Protein AF-A0A015M1P9-F1 (afdb_monomer)

Structure (mmCIF, N/CA/C/O backbone):
data_AF-A0A015M1P9-F1
#
_entry.id   AF-A0A015M1P9-F1
#
loop_
_atom_site.group_PDB
_atom_site.id
_atom_site.type_symbol
_atom_site.label_atom_id
_atom_site.label_alt_id
_atom_site.label_comp_id
_atom_site.label_asym_id
_atom_site.label_entity_id
_atom_site.label_seq_id
_atom_site.pdbx_PDB_ins_code
_atom_site.Cartn_x
_atom_site.Cartn_y
_atom_site.Cartn_z
_atom_site.occupancy
_atom_site.B_iso_or_equiv
_atom_site.auth_seq_id
_atom_site.auth_comp_id
_atom_site.auth_asym_id
_atom_site.auth_atom_id
_atom_site.pdbx_PDB_model_num
ATOM 1 N N . MET A 1 1 ? -5.312 -10.557 -2.725 1.00 52.91 1 MET A N 1
ATOM 2 C CA . MET A 1 1 ? -6.535 -9.728 -2.832 1.00 52.91 1 MET A CA 1
ATOM 3 C C . MET A 1 1 ? -6.083 -8.376 -3.354 1.00 52.91 1 MET A C 1
ATOM 5 O O . MET A 1 1 ? -5.096 -7.884 -2.825 1.00 52.91 1 MET A O 1
ATOM 9 N N . LYS A 1 2 ? -6.690 -7.832 -4.415 1.00 71.81 2 LYS A N 1
ATOM 10 C CA . LYS A 1 2 ? -6.236 -6.555 -4.994 1.00 71.81 2 LYS A CA 1
ATOM 11 C C . LYS A 1 2 ? -6.504 -5.419 -4.007 1.00 71.81 2 LYS A C 1
ATOM 13 O O . LYS A 1 2 ? -7.540 -5.441 -3.339 1.00 71.81 2 LYS A O 1
ATOM 18 N N . PHE A 1 3 ? -5.585 -4.458 -3.907 1.00 76.06 3 PHE A N 1
ATOM 19 C CA . PHE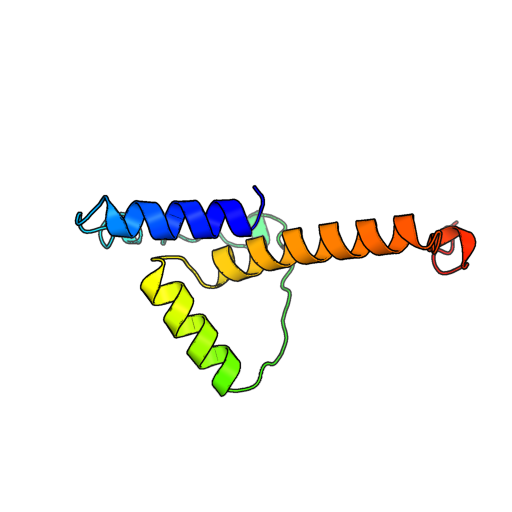 A 1 3 ? -5.673 -3.353 -2.944 1.00 76.06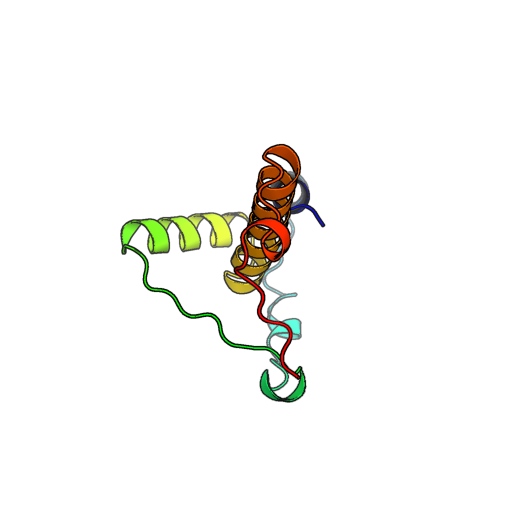 3 PHE A CA 1
ATOM 20 C C . PHE A 1 3 ? -7.020 -2.624 -3.045 1.00 76.06 3 PHE A C 1
ATOM 22 O O . PHE A 1 3 ? -7.719 -2.462 -2.046 1.00 76.06 3 PHE A O 1
ATOM 29 N N . ASP A 1 4 ? -7.452 -2.317 -4.268 1.00 76.44 4 ASP A N 1
ATOM 30 C CA . ASP A 1 4 ? -8.727 -1.645 -4.535 1.00 76.44 4 ASP A CA 1
ATOM 31 C C . ASP A 1 4 ? -9.945 -2.421 -4.008 1.00 76.44 4 ASP A C 1
ATOM 33 O O . ASP A 1 4 ? -10.894 -1.819 -3.501 1.00 76.44 4 ASP A O 1
ATOM 37 N N . ASP A 1 5 ? -9.924 -3.755 -4.088 1.00 76.06 5 ASP A N 1
ATOM 38 C CA . ASP A 1 5 ? -11.015 -4.604 -3.602 1.00 76.06 5 ASP A CA 1
ATOM 39 C C . ASP A 1 5 ? -11.053 -4.642 -2.070 1.00 76.06 5 ASP A C 1
ATOM 41 O O . ASP A 1 5 ? -12.136 -4.647 -1.483 1.00 76.06 5 ASP A O 1
ATOM 45 N N . LEU A 1 6 ? -9.886 -4.617 -1.413 1.00 76.50 6 LEU A N 1
ATOM 46 C CA . LEU A 1 6 ? -9.779 -4.541 0.046 1.00 76.50 6 LEU A CA 1
ATOM 47 C C . LEU A 1 6 ? -10.291 -3.195 0.567 1.00 76.50 6 LEU A C 1
ATOM 49 O O . LEU A 1 6 ? -11.126 -3.163 1.471 1.00 76.50 6 LEU A O 1
ATOM 53 N N . ILE A 1 7 ? -9.847 -2.090 -0.040 1.00 81.00 7 ILE A N 1
ATOM 54 C CA . ILE A 1 7 ? -10.300 -0.742 0.319 1.00 81.00 7 ILE A CA 1
ATOM 55 C C . ILE A 1 7 ? -11.804 -0.608 0.082 1.00 81.00 7 ILE A C 1
ATOM 57 O O . ILE A 1 7 ? -12.527 -0.119 0.951 1.00 81.00 7 ILE A O 1
ATOM 61 N N . ARG A 1 8 ? -12.308 -1.094 -1.059 1.00 79.75 8 ARG A N 1
ATOM 62 C CA . ARG A 1 8 ? -13.742 -1.079 -1.371 1.00 79.75 8 ARG A CA 1
ATOM 63 C C . ARG A 1 8 ? -14.541 -1.903 -0.370 1.00 79.75 8 ARG A C 1
ATOM 65 O O . ARG A 1 8 ? -15.577 -1.435 0.093 1.00 79.75 8 ARG A O 1
ATOM 72 N N . TYR A 1 9 ? -14.069 -3.096 -0.020 1.00 81.31 9 TYR A N 1
ATOM 73 C CA . TYR A 1 9 ? -14.710 -3.934 0.986 1.00 81.31 9 TYR A CA 1
ATOM 74 C C . TYR A 1 9 ? -14.772 -3.236 2.347 1.00 81.31 9 TYR A C 1
ATOM 76 O O . TYR A 1 9 ? -15.857 -3.150 2.912 1.00 81.31 9 TYR A O 1
ATOM 84 N N . LYS A 1 10 ? -13.658 -2.677 2.838 1.00 77.44 10 LYS A N 1
ATOM 85 C CA . LYS A 1 10 ? -13.602 -1.965 4.127 1.00 77.44 10 LYS A CA 1
ATOM 86 C C . LYS A 1 10 ? -14.485 -0.715 4.131 1.00 77.44 10 LYS A C 1
ATOM 88 O O . LYS A 1 10 ? -15.253 -0.493 5.060 1.00 77.44 10 LYS A O 1
ATOM 93 N N . ALA A 1 11 ? -14.460 0.071 3.056 1.00 75.00 11 ALA A N 1
ATOM 94 C CA . ALA A 1 11 ? -15.322 1.244 2.923 1.00 75.00 11 ALA A CA 1
ATOM 95 C C . ALA A 1 11 ? -16.817 0.867 2.907 1.00 75.00 11 ALA A C 1
ATOM 97 O O . ALA A 1 11 ? -17.644 1.536 3.529 1.00 75.00 11 ALA A O 1
ATOM 98 N N . LEU A 1 12 ? -17.178 -0.226 2.222 1.00 79.00 12 LEU A N 1
ATOM 99 C CA . LEU A 1 12 ? -18.542 -0.755 2.239 1.00 79.00 12 LEU A CA 1
ATOM 100 C C . LEU A 1 12 ? -18.895 -1.319 3.620 1.00 79.00 12 LEU A C 1
ATOM 102 O O . LEU A 1 12 ? -19.981 -1.039 4.119 1.00 79.00 12 LEU A O 1
ATOM 106 N N . SER A 1 13 ? -17.999 -2.058 4.277 1.00 74.88 13 SER A N 1
ATOM 107 C CA . SER A 1 13 ? -18.266 -2.621 5.600 1.00 74.88 13 SER A CA 1
ATOM 108 C C . SER A 1 13 ? -18.534 -1.526 6.626 1.00 74.88 13 SER A C 1
ATOM 110 O O . SER A 1 13 ? -19.517 -1.657 7.341 1.00 74.88 13 SER A O 1
ATOM 112 N N . GLN A 1 14 ? -17.783 -0.417 6.617 1.00 68.50 14 GLN A N 1
ATOM 113 C CA . GLN A 1 14 ? -18.061 0.758 7.460 1.00 68.50 14 GLN A CA 1
ATOM 114 C C . GLN A 1 14 ? -19.457 1.341 7.223 1.00 68.50 14 GLN A C 1
ATOM 116 O O . GLN A 1 14 ? -20.183 1.682 8.154 1.00 68.50 14 GLN A O 1
ATOM 121 N N . ARG A 1 15 ? -19.867 1.435 5.953 1.00 67.81 15 ARG A N 1
ATOM 122 C CA . ARG A 1 15 ? -21.183 1.967 5.584 1.00 67.81 15 ARG A CA 1
ATOM 123 C C . ARG A 1 15 ? -22.336 1.069 6.043 1.00 67.81 15 ARG A C 1
ATOM 125 O O . ARG A 1 15 ? -23.418 1.582 6.318 1.00 67.81 15 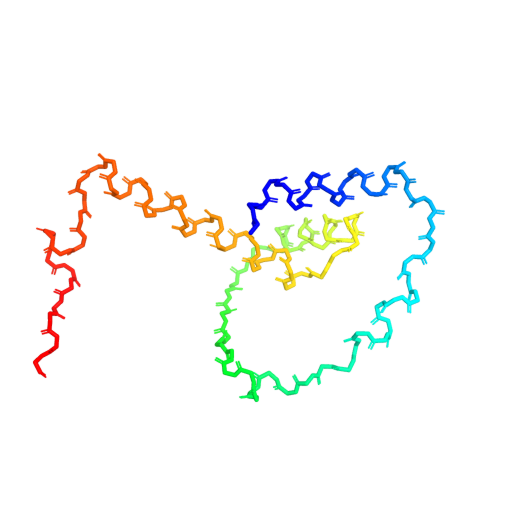ARG A O 1
ATOM 132 N N . TYR A 1 16 ? -22.130 -0.247 6.078 1.00 62.03 16 TYR A N 1
ATOM 133 C CA . TYR A 1 16 ? -23.179 -1.233 6.363 1.00 62.03 16 TYR A CA 1
ATOM 134 C C . TYR A 1 16 ? -23.115 -1.840 7.778 1.00 62.03 16 TYR A C 1
ATOM 136 O O . TYR A 1 16 ? -24.098 -2.437 8.208 1.00 62.03 16 TYR A O 1
ATOM 144 N N . HIS A 1 17 ? -22.014 -1.666 8.518 1.00 53.03 17 HIS A N 1
ATOM 145 C CA . HIS A 1 17 ? -21.820 -2.179 9.877 1.00 53.03 17 HIS A CA 1
ATOM 146 C C . HIS A 1 17 ? -21.506 -1.030 10.844 1.00 53.03 17 HIS A C 1
ATOM 148 O O . HIS A 1 17 ? -20.355 -0.736 11.136 1.00 53.03 17 HIS A O 1
ATOM 154 N N . SER A 1 18 ? -22.541 -0.418 11.423 1.00 46.72 18 SER A N 1
ATOM 155 C CA . SER A 1 18 ? -22.418 0.449 12.606 1.00 46.72 18 SER A CA 1
ATOM 156 C C . SER A 1 18 ? -22.264 -0.389 13.891 1.00 46.72 18 SER A C 1
ATOM 158 O O . SER A 1 18 ? -23.030 -0.226 14.843 1.00 46.72 18 SER A O 1
ATOM 160 N N . GLY A 1 19 ? -21.356 -1.369 13.886 1.00 48.62 19 GLY A N 1
ATOM 161 C CA . GLY A 1 19 ? -21.196 -2.375 14.937 1.00 48.62 19 GLY A CA 1
ATOM 162 C C . GLY A 1 19 ? -19.756 -2.431 15.435 1.00 48.62 19 GLY A C 1
ATOM 163 O O . GLY A 1 19 ? -18.873 -2.867 14.713 1.00 48.62 19 GLY A O 1
ATOM 164 N N . ASN A 1 20 ? -19.563 -1.978 16.674 1.00 49.94 20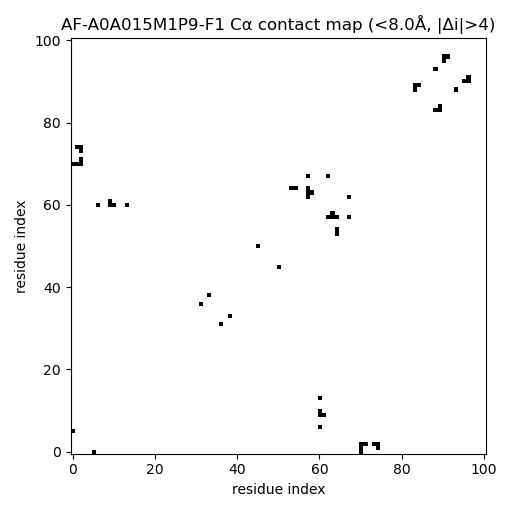 ASN A N 1
ATOM 165 C CA . ASN A 1 20 ? -18.303 -1.687 17.363 1.00 49.94 20 ASN A CA 1
ATOM 166 C C . ASN A 1 20 ? -17.179 -2.755 17.185 1.00 49.94 20 ASN A C 1
ATOM 168 O O . ASN A 1 20 ? -17.225 -3.800 17.839 1.00 49.94 20 ASN A O 1
ATOM 172 N N . PRO A 1 21 ? -16.144 -2.493 16.366 1.00 53.34 21 PRO A N 1
ATOM 173 C CA . PRO A 1 21 ? -15.057 -3.434 16.059 1.00 53.34 21 PRO A CA 1
ATOM 174 C C . PRO A 1 21 ? -13.865 -3.365 17.026 1.00 53.34 21 PRO A C 1
ATOM 176 O O . PRO A 1 21 ? -12.983 -4.222 16.985 1.00 53.34 21 PRO A O 1
ATOM 179 N N . ALA A 1 22 ? -13.883 -2.427 17.978 1.00 55.06 22 ALA A N 1
ATOM 180 C CA . ALA A 1 22 ? -12.840 -2.250 18.992 1.00 55.06 22 ALA A CA 1
ATOM 181 C C . ALA A 1 22 ? -12.613 -3.480 19.904 1.00 55.06 22 ALA A C 1
ATOM 183 O O . ALA A 1 22 ? -11.599 -3.552 20.595 1.00 55.06 22 ALA A O 1
ATOM 184 N N . LEU A 1 23 ? -13.534 -4.454 19.922 1.00 50.91 23 LEU A N 1
ATOM 185 C CA . LEU A 1 23 ? -13.393 -5.687 20.709 1.00 50.91 23 LEU A CA 1
ATOM 186 C C . LEU A 1 23 ? -12.652 -6.819 19.981 1.00 50.91 23 LEU A C 1
ATOM 188 O O . LEU A 1 23 ? -12.119 -7.701 20.651 1.00 50.91 23 LEU A O 1
ATOM 192 N N . LEU A 1 24 ? -12.585 -6.810 18.645 1.00 51.72 24 LEU A N 1
ATOM 193 C CA . LEU A 1 24 ? -11.903 -7.869 17.888 1.00 51.72 24 LEU A CA 1
ATOM 194 C C . LEU A 1 24 ? -10.383 -7.648 17.830 1.00 51.72 24 LEU A C 1
ATOM 196 O O . LEU A 1 24 ? -9.623 -8.611 17.934 1.00 51.72 24 LEU A O 1
ATOM 200 N N . ASP A 1 25 ? -9.934 -6.392 17.792 1.00 49.75 25 ASP A N 1
ATOM 201 C CA . ASP A 1 25 ? -8.503 -6.056 17.738 1.00 49.75 25 ASP A CA 1
ATOM 202 C C . ASP A 1 25 ? -7.743 -6.388 19.033 1.00 49.75 25 ASP A C 1
ATOM 204 O O . ASP A 1 25 ? -6.548 -6.679 18.991 1.00 49.75 25 ASP A O 1
ATOM 208 N N . HIS A 1 26 ? -8.414 -6.440 20.191 1.00 52.22 26 HIS A N 1
ATOM 209 C CA . HIS A 1 26 ? -7.747 -6.812 21.447 1.00 52.22 26 HIS A CA 1
ATOM 210 C C . HIS A 1 26 ? -7.454 -8.320 21.558 1.00 52.22 26 HIS A C 1
ATOM 212 O O . HIS A 1 26 ? -6.576 -8.721 22.317 1.00 52.22 26 HIS A O 1
ATOM 218 N N . VAL A 1 27 ? -8.141 -9.158 20.774 1.00 48.25 27 VAL A N 1
ATOM 219 C CA . VAL A 1 27 ? -7.896 -10.611 20.724 1.00 48.25 27 VAL A CA 1
ATOM 220 C C . VAL A 1 27 ? -6.800 -10.958 19.707 1.00 48.25 27 VAL A C 1
ATOM 222 O O . VAL A 1 27 ? -6.092 -11.946 19.880 1.00 48.25 27 VAL A O 1
ATOM 225 N N . ILE A 1 28 ? -6.603 -10.118 18.687 1.00 50.94 28 ILE A N 1
ATOM 226 C CA . ILE A 1 28 ? -5.558 -10.284 17.660 1.00 50.94 28 ILE A CA 1
ATOM 227 C C . ILE A 1 28 ? -4.232 -9.608 18.079 1.00 50.94 28 ILE A C 1
ATOM 229 O O . ILE A 1 28 ? -3.177 -9.913 17.531 1.00 50.94 28 ILE A O 1
ATOM 233 N N . GLY A 1 29 ? -4.251 -8.749 19.106 1.00 43.94 29 GLY A N 1
ATOM 234 C CA . GLY A 1 29 ? -3.085 -8.021 19.628 1.00 43.94 29 GLY A CA 1
ATOM 235 C C . GLY A 1 29 ? -2.033 -8.844 20.390 1.00 43.94 29 GLY A C 1
ATOM 236 O O . GLY A 1 29 ? -1.101 -8.259 20.941 1.00 43.94 29 GLY A O 1
ATOM 237 N N . GLN A 1 30 ? -2.136 -10.175 20.439 1.00 45.12 30 GLN A N 1
ATOM 238 C CA . GLN A 1 30 ? -1.007 -11.021 20.840 1.00 45.12 30 GLN A CA 1
ATOM 239 C C . GLN A 1 30 ? -0.135 -11.287 19.611 1.00 45.12 30 GLN A C 1
ATOM 241 O O . GLN A 1 30 ? -0.271 -12.322 18.964 1.00 45.12 30 GLN A O 1
ATOM 246 N N . GLU A 1 31 ? 0.736 -10.332 19.268 1.00 52.56 31 GLU A N 1
ATOM 247 C CA . GLU A 1 31 ? 1.737 -10.523 18.216 1.00 52.56 31 GLU A CA 1
ATOM 248 C C . GLU A 1 31 ? 2.575 -11.782 18.523 1.00 52.56 31 GLU A C 1
ATOM 250 O O . GLU A 1 31 ? 3.285 -11.815 19.534 1.00 52.56 31 GLU A O 1
ATOM 255 N N . PRO A 1 32 ? 2.540 -12.834 17.683 1.00 49.31 32 PRO A N 1
ATOM 256 C CA . PRO A 1 32 ? 3.595 -13.828 17.712 1.00 49.31 32 PRO A CA 1
ATOM 257 C C . PRO A 1 32 ? 4.862 -13.147 17.195 1.00 49.31 32 PRO A C 1
ATOM 259 O O . PRO A 1 32 ? 4.809 -12.487 16.156 1.00 49.31 32 PRO A O 1
ATOM 262 N N . ASP A 1 33 ? 5.982 -13.302 17.913 1.00 51.78 33 ASP A N 1
ATOM 263 C CA . ASP A 1 33 ? 7.314 -12.829 17.507 1.00 51.78 33 ASP A CA 1
ATOM 264 C C . ASP A 1 33 ? 7.467 -12.867 15.983 1.00 51.78 33 ASP A C 1
ATOM 266 O O . ASP A 1 33 ? 7.508 -13.945 15.383 1.00 51.78 33 ASP A O 1
ATOM 270 N N . SER A 1 34 ? 7.572 -11.700 15.345 1.00 52.03 34 SER A N 1
ATOM 271 C CA . SER A 1 34 ? 7.711 -11.590 13.887 1.00 52.03 34 SER A CA 1
ATOM 272 C C . SER A 1 34 ? 8.898 -12.397 13.333 1.00 52.03 34 SER A C 1
ATOM 274 O O . SER A 1 34 ? 8.902 -12.771 12.161 1.00 52.03 34 SER A O 1
ATOM 276 N N . GLU A 1 35 ? 9.882 -12.708 14.187 1.00 50.50 35 GLU A N 1
ATOM 277 C CA . GLU A 1 35 ? 11.033 -13.565 13.880 1.00 50.50 35 GLU A CA 1
ATOM 278 C C . GLU A 1 35 ? 10.649 -15.039 13.665 1.00 50.50 35 GLU A C 1
ATOM 280 O O . GLU A 1 35 ? 11.261 -15.715 12.841 1.00 50.50 35 GLU A O 1
ATOM 285 N N . LYS A 1 36 ? 9.591 -15.536 14.320 1.00 53.53 36 LYS A N 1
ATOM 286 C CA . LYS A 1 36 ? 9.090 -16.913 14.148 1.00 53.53 36 LYS A CA 1
ATOM 287 C C . LYS A 1 36 ? 8.314 -17.106 12.844 1.00 53.53 36 LYS A C 1
ATOM 289 O O . LYS A 1 36 ? 8.120 -18.239 12.416 1.00 53.53 36 LYS A O 1
ATOM 294 N N . LEU A 1 37 ? 7.889 -16.013 12.209 1.00 62.94 37 LEU A N 1
ATOM 295 C CA . LEU A 1 37 ? 7.135 -16.016 10.952 1.00 62.94 37 LEU A CA 1
ATOM 296 C C . LEU A 1 37 ? 8.021 -15.793 9.712 1.00 62.94 37 LEU A C 1
ATOM 298 O O . LEU A 1 37 ? 7.501 -15.732 8.602 1.00 62.94 37 LEU A O 1
ATOM 302 N N . GLY A 1 38 ? 9.344 -15.650 9.874 1.00 67.56 38 GLY A N 1
ATOM 303 C CA . GLY A 1 38 ? 10.274 -15.447 8.753 1.00 67.56 38 GLY A CA 1
ATOM 304 C C . GLY A 1 38 ? 10.076 -14.126 7.995 1.00 67.56 38 GLY A C 1
ATOM 305 O O . GLY A 1 38 ? 10.510 -13.994 6.850 1.00 67.56 38 GLY A O 1
ATOM 306 N N . LEU A 1 39 ? 9.407 -13.146 8.609 1.00 72.31 39 LEU A N 1
ATOM 307 C CA . LEU A 1 39 ? 9.078 -11.873 7.973 1.00 72.31 39 LEU A CA 1
ATOM 308 C C . LEU A 1 39 ? 10.299 -10.946 7.915 1.00 72.31 39 LEU A C 1
ATOM 310 O O . LEU A 1 39 ? 11.046 -10.812 8.884 1.00 72.31 39 LEU A O 1
ATOM 314 N N . LYS A 1 40 ? 10.477 -10.248 6.787 1.00 73.38 40 LYS A N 1
ATOM 315 C CA . LYS A 1 40 ? 11.534 -9.241 6.610 1.00 73.38 40 LYS A CA 1
ATOM 316 C C . LYS A 1 40 ? 10.990 -7.835 6.865 1.00 73.38 40 LYS A C 1
ATOM 318 O O . LYS A 1 40 ? 9.911 -7.486 6.393 1.00 73.38 40 LYS A O 1
ATOM 323 N N . LYS A 1 41 ? 11.751 -7.015 7.596 1.00 73.06 41 LYS A N 1
ATOM 324 C CA . LYS A 1 41 ? 11.401 -5.609 7.854 1.00 73.06 41 LYS A CA 1
ATOM 325 C C . LYS A 1 41 ? 11.702 -4.758 6.620 1.00 73.06 41 LYS A C 1
ATOM 327 O O . LYS A 1 41 ? 12.829 -4.761 6.135 1.00 73.06 41 LYS A O 1
ATOM 332 N N . VAL A 1 42 ? 10.714 -3.986 6.172 1.00 70.50 42 VAL A N 1
ATOM 333 C CA . VAL A 1 42 ? 10.871 -2.932 5.161 1.00 70.50 42 VAL A CA 1
ATOM 334 C C . VAL A 1 42 ? 10.679 -1.594 5.870 1.00 70.50 42 VAL A C 1
ATOM 336 O O . VAL A 1 42 ? 9.616 -1.346 6.434 1.00 70.50 42 VAL A O 1
ATOM 339 N N . GLN A 1 43 ? 11.716 -0.756 5.902 1.00 74.06 43 GLN A N 1
ATOM 340 C CA . GLN A 1 43 ? 11.675 0.568 6.530 1.00 74.06 43 GLN A CA 1
ATOM 341 C C . GLN A 1 43 ? 11.921 1.642 5.477 1.00 74.06 43 GLN A C 1
ATOM 343 O O . GLN A 1 43 ? 12.855 1.531 4.685 1.00 74.06 43 GLN A O 1
ATOM 348 N N . PHE A 1 44 ? 11.106 2.693 5.487 1.00 81.81 44 PHE A N 1
ATOM 349 C CA . PHE A 1 44 ? 11.303 3.868 4.648 1.00 81.81 44 PHE A CA 1
ATOM 350 C C . PHE A 1 44 ? 10.834 5.123 5.384 1.00 81.81 44 PHE A C 1
ATOM 352 O O . PHE A 1 44 ? 9.950 5.069 6.239 1.00 81.81 44 PHE A O 1
ATOM 359 N N . LEU A 1 45 ? 11.467 6.252 5.074 1.00 86.12 45 LEU A N 1
ATOM 360 C CA . LEU A 1 45 ? 11.096 7.555 5.614 1.00 86.12 45 LEU A CA 1
ATOM 361 C C . LEU A 1 45 ? 10.101 8.227 4.669 1.00 86.12 45 LEU A C 1
ATOM 363 O O . LEU A 1 45 ? 10.276 8.206 3.452 1.00 86.12 45 LEU A O 1
ATOM 367 N N . VAL A 1 46 ? 9.078 8.854 5.240 1.00 89.50 46 VAL A N 1
ATOM 368 C CA . VAL A 1 46 ? 8.062 9.616 4.505 1.00 89.50 46 VAL A CA 1
ATOM 369 C C . VAL A 1 46 ? 7.949 11.022 5.067 1.00 89.50 46 VAL A C 1
ATOM 371 O O . VAL A 1 46 ? 8.358 11.290 6.199 1.00 89.50 46 VAL A O 1
ATOM 374 N N . SER A 1 47 ? 7.379 11.935 4.281 1.00 93.94 47 SER A N 1
ATOM 375 C CA . SER A 1 47 ? 7.082 13.271 4.787 1.00 93.94 47 SER A CA 1
ATOM 376 C C . SER A 1 47 ? 6.037 13.202 5.915 1.00 93.94 47 SER A C 1
ATOM 378 O O . SER A 1 47 ? 5.161 12.330 5.887 1.00 93.94 47 SER A O 1
ATOM 380 N N . PRO A 1 48 ? 6.078 14.127 6.895 1.00 92.31 48 PRO A N 1
ATOM 381 C CA . PRO A 1 48 ? 5.119 14.141 8.001 1.00 92.31 48 PRO A CA 1
ATOM 382 C C . PRO A 1 48 ? 3.663 14.162 7.530 1.00 92.31 48 PRO A C 1
ATOM 384 O O . PRO A 1 48 ? 2.845 13.405 8.039 1.00 92.31 48 PRO A O 1
ATOM 387 N N . LYS A 1 49 ? 3.371 14.948 6.485 1.00 94.44 49 LYS A N 1
ATOM 388 C CA . LYS A 1 49 ? 2.038 15.037 5.882 1.00 94.44 49 LYS A CA 1
ATOM 389 C C . LYS A 1 49 ? 1.536 13.681 5.377 1.00 94.44 49 LYS A C 1
ATOM 391 O O . LYS A 1 49 ? 0.423 13.287 5.688 1.00 94.44 49 LYS A O 1
ATOM 396 N N . VAL A 1 50 ? 2.372 12.941 4.646 1.00 91.44 50 VAL A N 1
ATOM 397 C CA . VAL A 1 50 ? 1.998 11.615 4.120 1.00 91.44 50 VAL A CA 1
ATOM 398 C C . VAL A 1 50 ? 1.738 10.628 5.258 1.00 91.44 50 VAL A C 1
ATOM 400 O O . VAL A 1 50 ? 0.829 9.807 5.175 1.00 91.44 50 VAL A O 1
ATOM 403 N N . HIS A 1 51 ? 2.506 10.718 6.342 1.00 91.69 51 HIS A N 1
ATOM 404 C CA . HIS A 1 51 ? 2.287 9.886 7.519 1.00 91.69 51 HIS A CA 1
ATOM 405 C C . HIS A 1 51 ? 0.986 10.233 8.266 1.00 91.69 51 HIS A C 1
ATOM 407 O O . HIS A 1 51 ? 0.300 9.335 8.755 1.00 91.69 51 HIS A O 1
ATOM 413 N N . GLU A 1 52 ? 0.621 11.513 8.344 1.00 93.81 52 GLU A N 1
ATOM 414 C CA . GLU A 1 52 ? -0.667 11.953 8.896 1.00 93.81 52 GLU A CA 1
ATOM 415 C C . GLU A 1 52 ? -1.842 11.469 8.040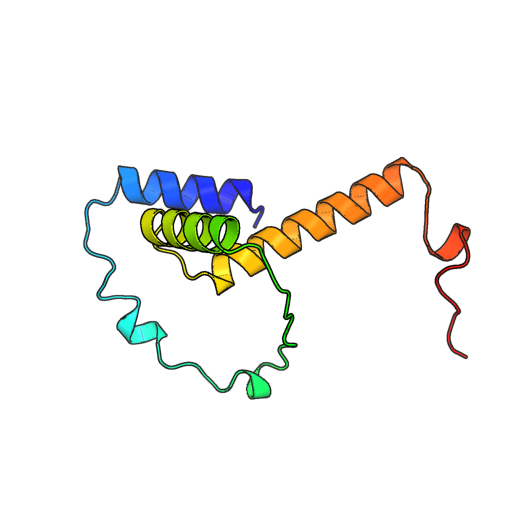 1.00 93.81 52 GLU A C 1
ATOM 417 O O . GLU A 1 52 ? -2.795 10.899 8.577 1.00 93.81 52 GLU A O 1
ATOM 422 N N . ASP A 1 53 ? -1.738 11.603 6.717 1.00 93.50 53 ASP A N 1
ATOM 423 C CA . ASP A 1 53 ? -2.744 11.117 5.769 1.00 93.50 53 ASP A CA 1
ATOM 424 C C . ASP A 1 53 ? -2.914 9.590 5.879 1.00 93.50 53 ASP A C 1
ATOM 426 O O . ASP A 1 53 ? -4.040 9.094 5.964 1.00 93.50 53 ASP A O 1
ATOM 430 N N . LEU A 1 54 ? -1.806 8.841 5.978 1.00 90.31 54 LEU A N 1
ATOM 431 C CA . LEU A 1 54 ? -1.819 7.392 6.207 1.00 90.31 54 LEU A CA 1
ATOM 432 C C . LEU A 1 54 ? -2.584 7.034 7.486 1.00 90.31 54 LEU A C 1
ATOM 434 O O . LEU A 1 54 ? -3.443 6.151 7.465 1.00 90.31 54 LEU A O 1
ATOM 438 N N . LYS A 1 55 ? -2.294 7.720 8.598 1.00 90.56 55 LYS A N 1
ATOM 439 C CA . LYS A 1 55 ? -2.985 7.498 9.876 1.00 90.56 55 LYS A CA 1
ATOM 440 C C . LYS A 1 55 ? -4.477 7.789 9.778 1.00 90.56 55 LYS A C 1
ATOM 442 O O . LYS A 1 55 ? -5.271 7.014 10.305 1.00 90.56 55 LYS A O 1
ATOM 447 N N . SER A 1 56 ? -4.844 8.879 9.110 1.00 92.00 56 SER A N 1
ATOM 448 C CA . SER A 1 56 ? -6.236 9.288 8.923 1.00 92.00 56 SER A CA 1
ATOM 449 C C . SER A 1 56 ? -7.027 8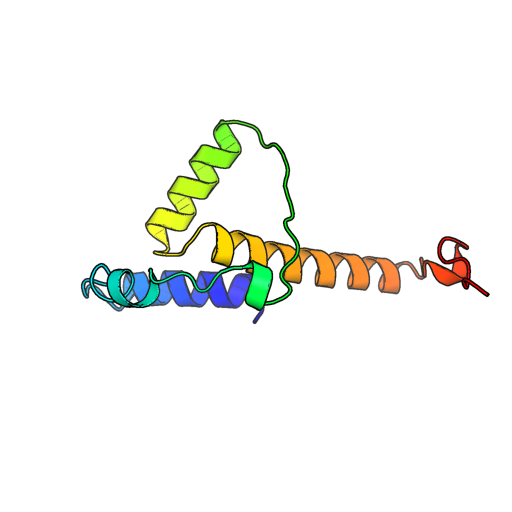.237 8.137 1.00 92.00 56 SER A C 1
ATOM 451 O O . SER A 1 56 ? -8.063 7.762 8.601 1.00 92.00 56 SER A O 1
ATOM 453 N N . VAL A 1 57 ? -6.494 7.793 6.993 1.00 89.88 57 VAL A N 1
ATOM 454 C CA . VAL A 1 57 ? -7.138 6.779 6.144 1.00 89.88 57 VAL A CA 1
ATOM 455 C C . VAL A 1 57 ? -7.227 5.427 6.852 1.00 89.88 57 VAL A C 1
ATOM 457 O O . VAL A 1 57 ? -8.295 4.819 6.859 1.00 89.88 57 VAL A O 1
ATOM 460 N N . CYS A 1 58 ? -6.144 4.968 7.488 1.00 89.25 58 CYS A N 1
ATOM 461 C CA . CYS A 1 58 ? -6.149 3.704 8.231 1.00 89.25 58 CYS A CA 1
ATOM 462 C C . CYS A 1 58 ? -7.144 3.731 9.400 1.00 89.25 58 CYS A C 1
ATOM 464 O O . C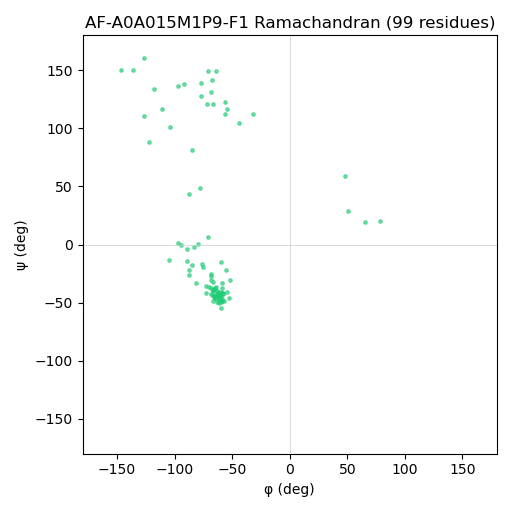YS A 1 58 ? -7.857 2.755 9.620 1.00 89.25 58 CYS A O 1
ATOM 466 N N . GLY A 1 59 ? -7.221 4.858 10.117 1.00 86.12 59 GLY A N 1
ATOM 467 C CA . GLY A 1 59 ? -8.185 5.053 11.197 1.00 86.12 59 GLY A CA 1
ATOM 468 C C . GLY A 1 59 ? -9.628 5.020 10.700 1.00 86.12 59 GLY A C 1
ATOM 469 O O . GLY A 1 59 ? -10.468 4.374 11.314 1.00 86.12 59 GLY A O 1
ATOM 470 N N . TYR A 1 60 ? -9.909 5.656 9.561 1.00 86.50 60 TYR A N 1
ATOM 471 C CA . TYR A 1 60 ? -11.242 5.651 8.959 1.00 86.50 60 TYR A CA 1
ATOM 472 C C . TYR A 1 60 ? -11.673 4.267 8.452 1.00 86.50 60 TYR A C 1
ATOM 474 O O . TYR A 1 60 ? -12.834 3.890 8.580 1.00 86.50 60 TYR A O 1
ATOM 482 N N . LEU A 1 61 ? -10.746 3.509 7.864 1.00 84.75 61 LEU A N 1
ATOM 483 C CA . LEU A 1 61 ? -11.023 2.175 7.324 1.00 84.75 61 LEU A CA 1
ATOM 484 C C . LEU A 1 61 ? -10.972 1.066 8.381 1.00 84.75 61 LEU A C 1
ATOM 486 O O . LEU A 1 61 ? -11.234 -0.088 8.038 1.00 84.75 61 LEU A O 1
ATOM 490 N N . GLU A 1 62 ? -10.642 1.405 9.632 1.00 84.81 62 GLU A N 1
ATOM 491 C CA . GLU A 1 62 ? -10.418 0.457 10.729 1.00 84.81 62 GLU A CA 1
ATOM 492 C C . GLU A 1 62 ? -9.490 -0.683 10.292 1.00 84.81 62 GLU A C 1
ATOM 494 O O . GLU A 1 62 ? -9.839 -1.870 10.243 1.00 84.81 62 GLU A O 1
ATOM 499 N N . MET A 1 63 ? -8.294 -0.282 9.870 1.00 83.94 63 MET A N 1
ATOM 500 C CA . MET A 1 63 ? -7.247 -1.198 9.450 1.00 83.94 63 MET A CA 1
ATOM 501 C C . MET A 1 63 ? -5.900 -0.777 10.017 1.00 83.94 63 MET A C 1
ATOM 503 O O . MET A 1 63 ? -5.622 0.407 10.225 1.00 83.94 63 MET A O 1
ATOM 507 N N . SER A 1 64 ? -5.036 -1.760 10.254 1.00 84.44 64 SER A N 1
ATOM 508 C CA . SER A 1 64 ? -3.681 -1.472 10.714 1.00 84.44 64 SER A CA 1
ATOM 509 C C . SER A 1 64 ? -2.848 -0.850 9.587 1.00 84.44 64 SER A C 1
ATOM 511 O O . SER A 1 64 ? -3.011 -1.181 8.411 1.00 84.44 64 SER A O 1
ATOM 513 N N . GLN A 1 65 ? -1.887 0.010 9.941 1.00 85.06 65 GLN A N 1
ATOM 514 C CA . GLN A 1 65 ? -0.941 0.559 8.957 1.00 85.06 65 GLN A CA 1
ATOM 515 C C . GLN A 1 65 ? -0.157 -0.549 8.249 1.00 85.06 65 GLN A C 1
ATOM 517 O O . GLN A 1 65 ? 0.155 -0.425 7.069 1.00 85.06 65 GLN A O 1
ATOM 522 N N . ARG A 1 66 ? 0.135 -1.648 8.958 1.00 84.25 66 ARG A N 1
ATOM 523 C CA . ARG A 1 66 ? 0.776 -2.827 8.380 1.00 84.25 66 ARG A CA 1
ATOM 524 C C . ARG A 1 66 ? -0.077 -3.415 7.257 1.00 84.25 66 ARG A C 1
ATOM 526 O O . ARG A 1 66 ? 0.424 -3.562 6.152 1.00 84.25 66 ARG A O 1
ATOM 533 N N . GLU A 1 67 ? -1.342 -3.728 7.533 1.00 81.62 67 GLU A N 1
ATOM 534 C CA . GLU A 1 67 ? -2.272 -4.316 6.557 1.00 81.62 67 GLU A CA 1
ATOM 535 C C . GLU A 1 67 ? -2.443 -3.410 5.328 1.00 81.62 67 GLU A C 1
ATOM 537 O O . GLU A 1 67 ? -2.412 -3.875 4.186 1.00 81.62 67 GLU A O 1
ATOM 542 N N . PHE A 1 68 ? -2.552 -2.100 5.553 1.00 88.25 68 PHE A N 1
ATOM 543 C CA . PHE A 1 68 ? -2.639 -1.112 4.482 1.00 88.25 68 PHE A CA 1
ATOM 544 C C . PHE A 1 68 ? -1.375 -1.084 3.611 1.00 88.25 68 PHE A C 1
ATOM 546 O O . PHE A 1 68 ? -1.459 -1.151 2.388 1.00 88.25 68 PHE A O 1
ATOM 553 N N . LEU A 1 69 ? -0.192 -1.011 4.225 1.00 88.00 69 LEU A N 1
ATOM 554 C CA . LEU A 1 69 ? 1.073 -0.937 3.492 1.00 88.00 69 LEU A CA 1
ATOM 555 C C . LEU A 1 69 ? 1.419 -2.254 2.792 1.00 88.00 69 LEU A C 1
ATOM 557 O O . LEU A 1 69 ? 1.944 -2.229 1.684 1.00 88.00 69 LEU A O 1
ATOM 561 N N . GLU A 1 70 ? 1.116 -3.393 3.411 1.00 84.00 70 GLU A N 1
ATOM 562 C CA . GLU A 1 70 ? 1.347 -4.720 2.838 1.00 84.00 70 GLU A CA 1
ATOM 563 C C . GLU A 1 70 ? 0.485 -4.927 1.586 1.00 84.00 70 GLU A C 1
ATOM 565 O O . GLU A 1 70 ? 0.997 -5.319 0.538 1.00 84.00 70 GLU A O 1
ATOM 570 N N . SER A 1 71 ? -0.800 -4.572 1.654 1.00 84.19 71 SER A N 1
ATOM 571 C CA . SER A 1 71 ? -1.702 -4.655 0.499 1.00 84.19 71 SER A CA 1
ATOM 572 C C . SER A 1 71 ? -1.333 -3.672 -0.618 1.00 84.19 71 SER A C 1
ATOM 574 O O . SER A 1 71 ? -1.362 -4.053 -1.789 1.00 84.19 71 SER A O 1
ATOM 576 N N . LEU A 1 72 ? -0.922 -2.446 -0.272 1.00 88.44 72 LEU A N 1
ATOM 577 C CA . LEU A 1 72 ? -0.417 -1.465 -1.235 1.00 88.44 72 LEU A CA 1
ATOM 578 C C . LEU A 1 72 ? 0.861 -1.955 -1.931 1.00 88.44 72 LEU A C 1
ATOM 580 O O . LEU A 1 72 ? 0.995 -1.810 -3.144 1.00 88.44 72 LEU A O 1
ATOM 584 N N . LEU A 1 73 ? 1.801 -2.529 -1.174 1.00 88.06 73 LEU A N 1
ATOM 585 C CA . LEU A 1 73 ? 3.081 -2.998 -1.703 1.00 88.06 73 LEU A CA 1
ATOM 586 C C . LEU A 1 73 ? 2.893 -4.149 -2.696 1.00 88.06 73 LEU A C 1
ATOM 588 O O . LEU A 1 73 ? 3.517 -4.133 -3.752 1.00 88.06 73 LEU A O 1
ATOM 592 N N . VAL A 1 74 ? 2.022 -5.113 -2.386 1.00 87.50 74 VAL A N 1
ATOM 593 C CA . VAL A 1 74 ? 1.697 -6.220 -3.302 1.00 87.50 74 VAL A CA 1
ATOM 594 C C . VAL A 1 74 ? 1.136 -5.686 -4.621 1.00 87.50 74 VAL A C 1
ATOM 596 O O . VAL A 1 74 ? 1.625 -6.046 -5.686 1.00 87.50 74 VAL A O 1
ATOM 599 N N . ASP A 1 75 ? 0.169 -4.770 -4.556 1.00 87.69 75 ASP A N 1
ATOM 600 C CA . ASP A 1 75 ? -0.455 -4.197 -5.752 1.00 87.69 75 ASP A CA 1
ATOM 601 C C . ASP A 1 75 ? 0.531 -3.358 -6.584 1.00 87.69 75 ASP A C 1
ATOM 603 O O . ASP A 1 75 ? 0.532 -3.420 -7.814 1.00 87.69 75 ASP A O 1
ATOM 607 N N . ALA A 1 76 ? 1.422 -2.613 -5.924 1.00 87.69 76 ALA A N 1
ATOM 608 C CA . ALA A 1 76 ? 2.470 -1.851 -6.594 1.00 87.69 76 ALA A CA 1
ATOM 609 C C . ALA A 1 76 ? 3.502 -2.756 -7.290 1.00 87.69 76 ALA A C 1
ATOM 611 O O . ALA A 1 76 ? 3.923 -2.443 -8.403 1.00 87.69 76 ALA A O 1
ATOM 612 N N . LEU A 1 77 ? 3.894 -3.872 -6.663 1.00 88.69 77 LEU A N 1
ATOM 613 C CA . LEU A 1 77 ? 4.811 -4.850 -7.256 1.00 88.69 77 LEU A CA 1
ATOM 614 C C . LEU A 1 77 ? 4.186 -5.538 -8.473 1.00 88.69 77 LEU A C 1
ATOM 616 O O . LEU A 1 77 ? 4.838 -5.629 -9.512 1.00 88.69 77 LEU A O 1
ATOM 620 N N . ASP A 1 78 ? 2.925 -5.960 -8.372 1.00 89.38 78 ASP A N 1
ATOM 621 C CA . ASP A 1 78 ? 2.195 -6.569 -9.490 1.00 89.38 78 ASP A CA 1
ATOM 622 C C . ASP A 1 78 ? 2.097 -5.597 -10.676 1.00 89.38 78 ASP A C 1
ATOM 624 O O . ASP A 1 78 ? 2.390 -5.962 -11.817 1.00 89.38 78 ASP A O 1
ATOM 628 N N . LYS A 1 79 ? 1.754 -4.330 -10.408 1.00 88.00 79 LYS A N 1
ATOM 629 C CA . LYS A 1 79 ? 1.714 -3.271 -11.429 1.00 88.00 79 LYS A CA 1
ATOM 630 C C . LYS A 1 79 ? 3.084 -3.022 -12.058 1.00 88.00 79 LYS A C 1
ATOM 632 O O . LYS A 1 79 ? 3.167 -2.886 -13.275 1.00 88.00 79 LYS A O 1
ATOM 637 N N . ALA A 1 80 ? 4.148 -2.976 -11.257 1.00 84.69 80 ALA A N 1
ATOM 638 C CA . ALA A 1 80 ? 5.502 -2.765 -11.760 1.00 84.69 80 ALA A CA 1
ATOM 639 C C . ALA A 1 80 ? 5.931 -3.888 -12.714 1.00 84.69 80 ALA A C 1
ATOM 641 O O . ALA A 1 80 ? 6.400 -3.603 -13.814 1.00 84.69 80 ALA A O 1
ATOM 642 N N . TRP A 1 81 ? 5.716 -5.152 -12.337 1.00 83.81 81 TRP A N 1
ATOM 643 C CA . TRP A 1 81 ? 6.036 -6.289 -13.202 1.00 83.81 81 TRP A CA 1
ATOM 644 C C . TRP A 1 81 ? 5.199 -6.321 -14.475 1.00 83.81 81 TRP A C 1
ATOM 646 O O . TRP A 1 81 ? 5.727 -6.649 -15.534 1.00 83.81 81 TRP A O 1
ATOM 656 N N . HIS A 1 82 ? 3.924 -5.943 -14.394 1.00 85.19 82 HIS A N 1
ATOM 657 C CA . HIS A 1 82 ? 3.070 -5.858 -15.572 1.00 85.19 82 HIS A CA 1
ATOM 658 C C . HIS A 1 82 ? 3.598 -4.833 -16.585 1.00 85.19 82 HIS A C 1
ATOM 660 O O . HIS A 1 82 ? 3.774 -5.174 -17.749 1.00 85.19 82 HIS A O 1
ATOM 666 N N . ILE A 1 83 ? 3.951 -3.626 -16.131 1.00 85.88 83 ILE A N 1
ATOM 667 C CA . ILE A 1 83 ? 4.532 -2.580 -16.989 1.00 85.88 83 ILE A CA 1
ATOM 668 C C . ILE A 1 83 ? 5.867 -3.044 -17.590 1.00 85.88 83 ILE A C 1
ATOM 670 O O . ILE A 1 83 ? 6.113 -2.865 -18.778 1.00 85.88 83 ILE A O 1
ATOM 674 N N . VAL A 1 84 ? 6.728 -3.684 -16.792 1.00 81.75 84 VAL A N 1
ATOM 675 C CA . VAL A 1 84 ? 8.006 -4.236 -17.275 1.00 81.75 84 VAL A CA 1
ATOM 676 C C . VAL A 1 84 ? 7.792 -5.253 -18.402 1.00 81.75 84 VAL A C 1
ATOM 678 O O . VAL A 1 84 ? 8.530 -5.239 -19.389 1.00 81.75 84 VAL A O 1
ATOM 681 N N . GLN A 1 85 ? 6.779 -6.114 -18.277 1.00 81.50 85 GLN A N 1
ATOM 682 C CA . GLN A 1 85 ? 6.412 -7.083 -19.312 1.00 81.50 85 GLN A CA 1
ATOM 683 C C . GLN A 1 85 ? 5.861 -6.405 -20.571 1.00 81.50 85 GLN A C 1
ATOM 685 O O . GLN A 1 85 ? 6.249 -6.788 -21.673 1.00 81.50 85 GLN A O 1
ATOM 690 N N . GLU A 1 86 ? 4.993 -5.399 -20.428 1.00 83.69 86 GLU A N 1
ATOM 691 C CA . GLU A 1 86 ? 4.439 -4.640 -21.560 1.00 83.69 86 GLU A CA 1
ATOM 692 C C . GLU A 1 86 ? 5.536 -3.947 -22.380 1.00 83.69 86 GLU A C 1
ATOM 694 O O . GLU A 1 86 ? 5.520 -3.987 -23.611 1.00 83.69 86 GLU A O 1
ATOM 699 N N . GLU A 1 87 ? 6.538 -3.385 -21.704 1.00 82.38 87 GLU A N 1
ATOM 700 C CA . GLU A 1 87 ? 7.670 -2.698 -22.333 1.00 82.38 87 GLU A CA 1
ATOM 701 C C . GLU A 1 87 ? 8.754 -3.661 -22.862 1.00 82.38 87 GLU A C 1
ATOM 703 O O . GLU A 1 87 ? 9.765 -3.219 -23.407 1.00 82.38 87 GLU A O 1
ATOM 708 N N . ASN A 1 88 ? 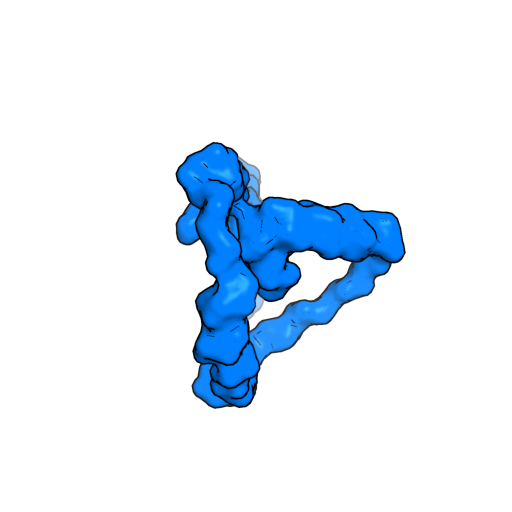8.575 -4.984 -22.716 1.00 73.69 88 ASN A N 1
ATOM 709 C CA . ASN A 1 88 ? 9.595 -6.010 -22.992 1.00 73.69 88 ASN A CA 1
ATOM 710 C C . ASN A 1 88 ? 10.946 -5.722 -22.305 1.00 73.69 88 ASN A C 1
ATOM 712 O O . ASN A 1 88 ? 12.009 -6.125 -22.783 1.00 73.69 88 ASN A O 1
ATOM 716 N N . ALA A 1 89 ? 10.911 -5.028 -21.169 1.00 66.62 89 ALA A N 1
ATOM 717 C CA . ALA A 1 89 ? 12.078 -4.621 -20.403 1.00 66.62 89 ALA A CA 1
ATOM 718 C C . ALA A 1 89 ? 12.498 -5.720 -19.415 1.00 66.62 89 ALA A C 1
ATOM 720 O O . ALA A 1 89 ? 12.771 -5.443 -18.248 1.00 66.62 89 ALA A O 1
ATOM 721 N N . ASP A 1 90 ? 12.504 -6.978 -19.865 1.00 64.50 90 ASP A N 1
ATOM 722 C CA . ASP A 1 90 ? 12.816 -8.122 -19.010 1.00 64.50 90 ASP A CA 1
ATOM 723 C C . ASP A 1 90 ? 14.210 -7.924 -18.373 1.00 64.50 90 ASP A C 1
ATOM 725 O O . ASP A 1 90 ? 15.191 -7.727 -19.103 1.00 64.50 90 ASP A O 1
ATOM 729 N N . PRO A 1 91 ? 14.337 -7.938 -17.032 1.00 62.59 91 PRO A N 1
ATOM 730 C CA . PRO A 1 91 ? 15.617 -7.781 -16.347 1.00 62.59 91 PRO A CA 1
ATOM 731 C C . PRO A 1 91 ? 16.698 -8.747 -16.845 1.00 62.59 91 PRO A C 1
ATOM 733 O O . PRO A 1 91 ? 17.877 -8.394 -16.825 1.00 62.59 91 PRO A O 1
ATOM 736 N N . GLU A 1 92 ? 16.322 -9.942 -17.311 1.00 62.25 92 GLU A N 1
ATOM 737 C CA . GLU A 1 92 ? 17.253 -10.893 -17.927 1.00 62.25 92 GLU A CA 1
ATOM 738 C C . GLU A 1 92 ? 17.697 -10.443 -19.327 1.00 62.25 92 GLU A C 1
ATOM 740 O O . GLU A 1 92 ? 18.888 -10.491 -19.641 1.00 62.25 92 GLU A O 1
ATOM 745 N N . ALA A 1 93 ? 16.774 -9.929 -20.147 1.00 59.53 93 ALA A N 1
ATOM 746 C CA . ALA A 1 93 ? 17.070 -9.395 -21.480 1.00 59.53 93 ALA A CA 1
ATOM 747 C C . ALA A 1 93 ? 17.904 -8.101 -21.431 1.00 59.53 93 ALA A C 1
ATOM 749 O O . ALA A 1 93 ? 18.673 -7.818 -22.351 1.00 59.53 93 ALA A O 1
ATOM 750 N N . LEU A 1 94 ? 17.784 -7.339 -20.342 1.00 63.03 94 LEU A N 1
ATOM 751 C CA . LEU A 1 94 ? 18.528 -6.105 -20.084 1.00 63.03 94 LEU A CA 1
ATOM 752 C C . LEU A 1 94 ? 19.807 -6.314 -19.246 1.00 63.03 94 LEU A C 1
ATOM 754 O O . LEU A 1 94 ? 20.534 -5.353 -18.995 1.00 63.03 94 LEU A O 1
ATOM 758 N N . GLY A 1 95 ? 20.114 -7.550 -18.830 1.00 58.47 95 GLY A N 1
ATOM 759 C CA . GLY A 1 95 ? 21.372 -7.903 -18.154 1.00 58.47 95 GLY A CA 1
ATOM 760 C C . GLY A 1 95 ? 21.463 -7.542 -16.663 1.00 58.47 95 GLY A C 1
ATOM 761 O O . GLY A 1 95 ? 22.567 -7.462 -16.123 1.00 58.47 95 GLY A O 1
ATOM 762 N N . TYR A 1 96 ? 20.334 -7.333 -15.983 1.00 56.47 96 TYR A N 1
ATOM 763 C CA . TYR A 1 96 ? 20.276 -6.993 -14.555 1.00 56.47 96 TYR A CA 1
ATOM 764 C C . TYR A 1 96 ? 20.314 -8.209 -13.618 1.00 56.47 96 TYR A C 1
ATOM 766 O O . TYR A 1 96 ? 20.639 -8.052 -12.441 1.00 56.47 96 TYR A O 1
ATOM 774 N N . VAL A 1 97 ? 20.045 -9.419 -14.117 1.00 56.00 97 VAL A N 1
ATOM 775 C CA . VAL A 1 97 ? 20.190 -10.664 -13.347 1.00 56.00 97 VAL A CA 1
ATOM 776 C C . VAL A 1 97 ? 21.456 -11.387 -13.807 1.00 56.00 97 VAL A C 1
ATOM 778 O O . VAL A 1 97 ? 21.472 -12.046 -14.845 1.00 56.00 97 VAL A O 1
ATOM 781 N N . LYS A 1 98 ? 22.545 -11.283 -13.035 1.00 54.75 98 LYS A N 1
ATOM 782 C CA . LYS A 1 98 ? 23.631 -12.266 -13.143 1.00 54.75 98 LYS A CA 1
ATOM 783 C C . LYS A 1 98 ? 23.120 -13.564 -12.530 1.00 54.75 98 LYS A C 1
ATOM 785 O O . LYS A 1 98 ? 22.766 -13.573 -11.355 1.00 54.75 98 LYS A O 1
ATOM 790 N N . LYS A 1 99 ? 23.095 -14.641 -13.319 1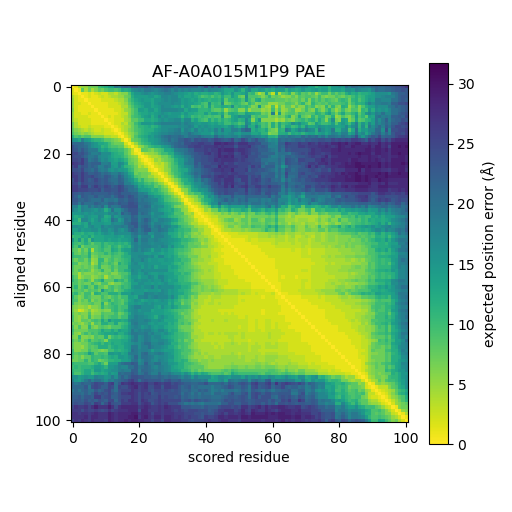.00 52.16 99 LYS A N 1
ATOM 791 C CA . LYS A 1 99 ? 23.042 -15.997 -12.767 1.00 52.16 99 LYS A CA 1
ATOM 792 C C . LYS A 1 99 ? 24.246 -16.126 -11.835 1.00 52.16 99 LYS A C 1
ATOM 794 O O . LYS A 1 99 ? 25.377 -16.001 -12.297 1.00 52.16 99 LYS A O 1
ATOM 799 N N . GLU A 1 100 ? 24.000 -16.233 -10.537 1.00 51.81 100 GLU A N 1
ATOM 800 C CA . GLU A 1 100 ? 25.035 -16.668 -9.604 1.00 51.81 100 GLU A CA 1
ATOM 801 C C . GLU A 1 100 ? 25.340 -18.135 -9.942 1.00 51.81 100 GLU A C 1
ATOM 803 O O . GLU A 1 100 ? 24.419 -18.954 -9.982 1.00 51.81 100 GLU A O 1
ATOM 808 N N . ASP A 1 101 ? 26.602 -18.406 -10.291 1.00 44.91 101 ASP A N 1
ATOM 809 C CA . ASP A 1 101 ? 27.161 -19.754 -10.470 1.00 44.91 101 ASP A CA 1
ATOM 810 C C . ASP A 1 101 ? 27.272 -20.496 -9.127 1.00 44.91 101 ASP A C 1
ATOM 812 O O . ASP A 1 101 ? 27.635 -19.845 -8.115 1.00 44.91 101 ASP A O 1
#

Foldseek 3Di:
DALVVLLVVLVVCLVVDPDDPVVVVVVVPPDDPVVVVVDDDDDDDDDPVVVVVLCVSCVSSVHDSCVNVVNVVVNVVVVVVVVCVVVVVPCVVVVVDDPDD

Mean predicted aligned error: 12.93 Å

pLDDT: mean 72.74, std 15.5, range [43.94, 94.44]

Secondary structure (DSSP, 8-state):
--HHHHHHHHHHHHHH--S-GGGTHHHH-----GGGGTPPP------HHHHHHHHHHHHHHT--HHHHHHHHHHHHHHHHHHHHHHTT--TTTTT------

Sequence (101 aa):
MKFDDLIRYKALSQRYHSGNPALLDHVIGQEPDSEKLGLKKVQFLVSPKVHEDLKSVCGYLEMSQREFLESLLVDALDKAWHIVQEENADPEALGYVKKED

Organism: Rhizophagus irregularis (strain DAOM 197198w) (NCBI:txid1432141)

Radius of gyration: 18.32 Å; Cα contacts (8 Å, |Δi|>4): 31; chains: 1; bounding box: 50×35×44 Å

Nearest PDB structures (foldseek):
  5zsu-assembly1_A  TM=2.262E-01  e=7.759E+00  Homo sapiens

Solvent-accessible surface area (backbone atoms only — not comparable to full-atom values): 6351 Å² total; per-residue (Å²): 127,58,41,70,58,53,53,50,49,36,54,48,44,58,76,75,46,95,64,87,62,79,69,59,56,68,72,64,65,69,74,70,62,57,76,82,69,74,64,81,88,85,84,84,89,74,58,70,66,59,52,50,51,50,51,52,53,26,60,74,49,73,45,55,68,63,62,53,50,52,35,48,49,53,46,51,51,54,51,51,53,50,52,33,58,74,70,67,58,42,50,67,84,72,64,74,59,75,82,82,132